Protein AF-W1YGU6-F1 (afdb_monomer_lite)

Organism: NCBI:txid408170

Foldseek 3Di:
DVVLLVQLPDDDPLSCLQQDQDDDDDPSHRPGNVVVQLVVCVVVVPFNLRSVVVSCVSSVRPDRDDDPDSDDDDDDDDDPVD

pLDDT: mean 89.03, std 3.98, range [76.81, 94.88]

Sequence (82 aa):
RNCLNQLITEPSVASAMFEYRFGGNGELSGHNLGNLMLKALDHLSVRPLEAINLIRNLLKVDTHLIPMSEHPVDLMAIDDQG

Secondary structure (DSSP, 8-state):
-HHHHHT--S--HHHHHHH-B--SSSTTTT-BHHHHHHHHHHHTT--HHHHHHHHHHHTT--S----S-SS--------TT-

Radius of gyration: 15.58 Å; chains: 1; bounding box: 33×30×45 Å

Structure (mmCIF, N/CA/C/O backbone):
data_AF-W1YGU6-F1
#
_entry.id   AF-W1YGU6-F1
#
loop_
_atom_site.group_PDB
_atom_site.id
_atom_site.type_symbol
_atom_site.label_atom_id
_atom_site.label_alt_id
_atom_site.label_comp_id
_atom_site.label_asym_id
_atom_site.label_entity_id
_atom_site.label_seq_id
_atom_site.pdbx_PDB_ins_code
_atom_site.Cartn_x
_atom_site.Cartn_y
_atom_site.Cartn_z
_atom_site.occupancy
_atom_site.B_iso_or_equiv
_atom_site.auth_seq_id
_atom_site.auth_comp_id
_atom_site.auth_asym_id
_atom_site.auth_atom_id
_atom_site.pdbx_PDB_model_num
ATOM 1 N N . ARG A 1 1 ? -1.299 0.533 -2.750 1.00 83.50 1 ARG A N 1
ATOM 2 C CA . ARG A 1 1 ? -2.034 1.213 -1.649 1.00 83.50 1 ARG A CA 1
ATOM 3 C C . ARG A 1 1 ? -3.382 1.774 -2.101 1.00 83.50 1 ARG A C 1
ATOM 5 O O . ARG A 1 1 ? -4.390 1.311 -1.594 1.00 83.50 1 ARG A O 1
ATOM 12 N N . ASN A 1 2 ? -3.431 2.722 -3.047 1.00 83.81 2 ASN A N 1
ATOM 13 C CA . ASN A 1 2 ? -4.695 3.380 -3.429 1.00 83.81 2 ASN A CA 1
ATOM 14 C C . ASN A 1 2 ? -5.745 2.419 -4.005 1.00 83.81 2 ASN A C 1
ATOM 16 O O . ASN A 1 2 ? -6.910 2.545 -3.657 1.00 83.81 2 ASN A O 1
ATOM 20 N N . CYS A 1 3 ? -5.331 1.413 -4.781 1.00 85.19 3 CYS A N 1
ATOM 21 C CA . CYS A 1 3 ? -6.254 0.388 -5.276 1.00 85.19 3 CYS A CA 1
ATOM 22 C C . CYS A 1 3 ? -6.905 -0.404 -4.131 1.00 85.19 3 CYS A C 1
ATOM 24 O O . CYS A 1 3 ? -8.114 -0.565 -4.122 1.00 85.19 3 CYS A O 1
ATOM 26 N N . LEU A 1 4 ? -6.123 -0.831 -3.127 1.00 83.19 4 LEU A N 1
ATOM 27 C CA . LEU A 1 4 ? -6.666 -1.501 -1.935 1.00 83.19 4 LEU A CA 1
ATOM 28 C C . LEU A 1 4 ? -7.680 -0.608 -1.225 1.00 83.19 4 LEU A C 1
ATOM 30 O O . LEU A 1 4 ? -8.742 -1.080 -0.859 1.00 83.19 4 LEU A O 1
ATOM 34 N N . ASN A 1 5 ? -7.375 0.682 -1.098 1.00 83.00 5 ASN A N 1
ATOM 35 C CA . ASN A 1 5 ? -8.251 1.642 -0.442 1.00 83.00 5 ASN A CA 1
ATOM 36 C C . ASN A 1 5 ? -9.597 1.830 -1.155 1.00 83.00 5 ASN A C 1
ATOM 38 O O . ASN A 1 5 ? -10.629 1.923 -0.507 1.00 83.00 5 ASN A O 1
ATOM 42 N N . GLN A 1 6 ? -9.586 1.862 -2.489 1.00 85.31 6 GLN A N 1
ATOM 43 C CA . GLN A 1 6 ? -10.806 1.970 -3.296 1.00 85.31 6 GLN A CA 1
ATOM 44 C C . GLN A 1 6 ? -11.679 0.711 -3.243 1.00 85.31 6 GLN A C 1
ATOM 46 O O . GLN A 1 6 ? -12.860 0.781 -3.563 1.00 85.31 6 GLN A O 1
ATOM 51 N N . LEU A 1 7 ? -11.103 -0.428 -2.857 1.00 85.06 7 LEU A N 1
ATOM 52 C CA . LEU A 1 7 ? -11.807 -1.705 -2.750 1.00 85.06 7 LEU A CA 1
ATOM 53 C C . LEU A 1 7 ? -12.334 -1.980 -1.336 1.00 85.06 7 LEU A C 1
ATOM 55 O O . LEU A 1 7 ? -12.977 -3.005 -1.121 1.00 85.06 7 LEU A O 1
ATOM 59 N N . ILE A 1 8 ? -12.073 -1.090 -0.375 1.00 83.06 8 ILE A N 1
ATOM 60 C CA . ILE A 1 8 ? -12.665 -1.165 0.961 1.00 83.06 8 ILE A CA 1
ATOM 61 C C . ILE A 1 8 ? -14.123 -0.726 0.840 1.00 83.06 8 ILE A C 1
ATOM 63 O O . ILE A 1 8 ? -14.420 0.453 0.664 1.00 83.06 8 ILE A O 1
ATOM 67 N N . THR A 1 9 ? -15.034 -1.686 0.931 1.00 77.19 9 THR A N 1
ATOM 68 C CA . THR A 1 9 ? -16.479 -1.441 0.869 1.00 77.19 9 THR A CA 1
ATOM 69 C C . THR A 1 9 ? -17.075 -1.126 2.237 1.00 77.19 9 THR A C 1
ATOM 71 O O . THR A 1 9 ? -18.090 -0.438 2.317 1.00 77.19 9 THR A O 1
ATOM 74 N N . GLU A 1 10 ? -16.434 -1.591 3.313 1.00 80.81 10 GLU A N 1
ATOM 75 C CA . GLU A 1 10 ? -16.904 -1.420 4.685 1.00 80.81 10 GLU A CA 1
ATOM 76 C C . GLU A 1 10 ? -15.868 -0.680 5.546 1.00 80.81 10 GLU A C 1
ATOM 78 O O . GLU A 1 10 ? -14.728 -1.143 5.686 1.00 80.81 10 GLU A O 1
ATOM 83 N N . PRO A 1 11 ? -16.234 0.457 6.164 1.00 82.19 11 PRO A N 1
A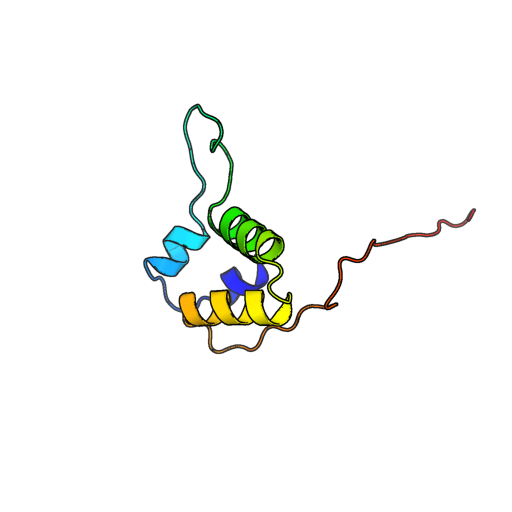TOM 84 C CA . PRO A 1 11 ? -15.345 1.142 7.086 1.00 82.19 11 PRO A CA 1
ATOM 85 C C . PRO A 1 11 ? -15.091 0.271 8.321 1.00 82.19 11 PRO A C 1
ATOM 87 O O . PRO A 1 11 ? -16.011 -0.206 8.983 1.00 82.19 11 PRO A O 1
ATOM 90 N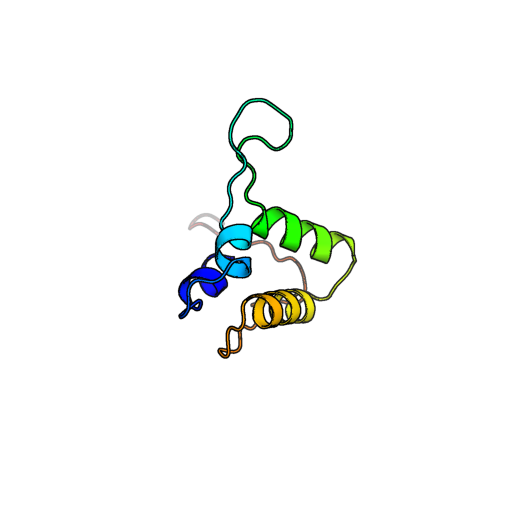 N . SER A 1 12 ? -13.818 0.087 8.654 1.00 87.94 12 SER A N 1
ATOM 91 C CA . SER A 1 12 ? -13.363 -0.679 9.809 1.00 87.94 12 SER A CA 1
ATOM 92 C C . SER A 1 12 ? -12.208 0.035 10.510 1.00 87.94 12 SER A C 1
ATOM 94 O O . SER A 1 12 ? -11.588 0.952 9.970 1.00 87.94 12 SER A O 1
ATOM 96 N N . VAL A 1 13 ? -11.865 -0.406 11.722 1.00 89.31 13 VAL A N 1
ATOM 97 C CA . VAL A 1 13 ? -10.662 0.096 12.408 1.00 89.31 13 VAL A CA 1
ATOM 98 C C . VAL A 1 13 ? -9.412 -0.173 11.563 1.00 89.31 13 VAL A C 1
ATOM 100 O O . VAL A 1 13 ? -8.551 0.693 11.452 1.00 89.31 13 VAL A O 1
ATOM 103 N N . ALA A 1 14 ? -9.342 -1.335 10.904 1.00 88.19 14 ALA A N 1
ATOM 104 C CA . ALA A 1 14 ? -8.231 -1.685 10.026 1.00 88.19 14 ALA A CA 1
ATOM 105 C C . ALA A 1 14 ? -8.122 -0.736 8.821 1.00 88.19 14 ALA A C 1
ATOM 107 O O . ALA A 1 14 ? -7.018 -0.290 8.506 1.00 88.19 14 ALA A O 1
ATOM 108 N N . SER A 1 15 ? -9.245 -0.366 8.188 1.00 89.44 15 SER A N 1
ATOM 109 C CA . SER A 1 15 ? -9.232 0.609 7.090 1.00 89.44 15 SER A CA 1
ATOM 110 C C . SER A 1 15 ? -8.803 1.991 7.576 1.00 89.44 15 SER A C 1
ATOM 112 O O . SER A 1 15 ? -7.908 2.591 6.986 1.00 89.44 15 SER A O 1
ATOM 114 N N . ALA A 1 16 ? -9.343 2.457 8.705 1.00 90.50 16 ALA A N 1
ATOM 115 C CA . ALA A 1 16 ? -8.960 3.734 9.303 1.00 90.50 16 ALA A CA 1
ATOM 116 C C . ALA A 1 16 ? -7.461 3.786 9.650 1.00 90.50 16 ALA A C 1
ATOM 118 O O . ALA A 1 16 ? -6.792 4.779 9.367 1.00 90.50 16 ALA A O 1
ATOM 119 N N . MET A 1 17 ? -6.904 2.702 10.200 1.00 91.19 17 MET A N 1
ATOM 120 C CA . MET A 1 17 ? -5.468 2.586 10.464 1.00 91.19 17 MET A CA 1
ATOM 121 C C . MET A 1 17 ? -4.645 2.605 9.173 1.00 91.19 17 MET A C 1
ATOM 123 O O . MET A 1 17 ? -3.631 3.291 9.104 1.00 91.19 17 MET A O 1
ATOM 127 N N . PHE A 1 18 ? -5.078 1.904 8.127 1.00 91.00 18 PHE A N 1
ATOM 128 C CA . PHE A 1 18 ? -4.368 1.878 6.846 1.00 91.00 18 PHE A CA 1
ATOM 129 C C . PHE A 1 18 ? -4.328 3.256 6.158 1.00 91.00 18 PHE A C 1
ATOM 131 O O . PHE A 1 18 ? -3.385 3.598 5.434 1.00 91.00 18 PHE A O 1
ATOM 138 N N . GLU A 1 19 ? -5.333 4.091 6.406 1.00 91.06 19 GLU A N 1
ATOM 139 C CA . GLU A 1 19 ? -5.405 5.471 5.923 1.00 91.06 19 GLU A CA 1
ATOM 140 C C . GLU A 1 19 ? -4.733 6.499 6.827 1.00 91.06 19 GLU A C 1
ATOM 142 O O . GLU A 1 19 ? -4.394 7.592 6.364 1.00 91.06 19 GLU A O 1
ATOM 147 N N . TYR A 1 20 ? -4.483 6.137 8.081 1.00 93.19 20 TYR A N 1
ATOM 148 C CA . TYR A 1 20 ? -3.972 7.051 9.083 1.00 93.19 20 TYR A CA 1
ATOM 149 C C . TYR A 1 20 ? -2.670 7.717 8.630 1.00 93.19 20 TYR A C 1
ATOM 151 O O . TYR A 1 20 ? -1.688 7.056 8.271 1.00 93.19 20 TYR A O 1
ATOM 159 N N . ARG A 1 21 ? -2.675 9.051 8.645 1.00 94.88 21 ARG A N 1
ATOM 160 C CA . ARG A 1 21 ? -1.493 9.880 8.432 1.00 94.88 21 ARG A CA 1
ATOM 161 C C . ARG A 1 21 ? -1.098 10.489 9.764 1.00 94.88 21 ARG A C 1
ATOM 163 O O . ARG A 1 21 ? -1.882 11.219 10.366 1.00 94.88 21 ARG A O 1
ATOM 170 N N . PHE A 1 22 ? 0.116 10.189 10.202 1.00 94.38 22 PHE A N 1
ATOM 171 C CA . PHE A 1 22 ? 0.678 10.771 11.410 1.00 94.38 22 PHE A CA 1
ATOM 172 C C . PHE A 1 22 ? 0.797 12.291 11.233 1.00 94.38 22 PHE A C 1
ATOM 174 O O . PHE A 1 22 ? 1.394 12.771 10.267 1.00 94.38 22 PHE A O 1
ATOM 181 N N . GLY A 1 23 ? 0.194 13.044 12.151 1.00 92.50 23 GLY A N 1
ATOM 182 C CA . GLY A 1 23 ? 0.339 14.498 12.241 1.00 92.50 23 GLY A CA 1
ATOM 183 C C . GLY A 1 23 ? 1.385 14.916 13.279 1.00 92.50 23 GLY A C 1
ATOM 184 O O . GLY A 1 23 ? 1.983 14.076 13.948 1.00 92.50 23 GLY A O 1
ATOM 185 N N . GLY A 1 24 ? 1.556 16.229 13.451 1.00 89.81 24 GLY A N 1
ATOM 186 C CA . GLY A 1 24 ? 2.400 16.812 14.502 1.00 89.81 24 GLY A CA 1
ATOM 187 C C . GLY A 1 24 ? 3.866 16.995 14.104 1.00 89.81 24 GLY A C 1
ATOM 188 O O . GLY A 1 24 ? 4.192 17.064 12.922 1.00 89.81 24 GLY A O 1
ATOM 189 N N . ASN A 1 25 ? 4.746 17.093 15.102 1.00 84.31 25 ASN A N 1
ATOM 190 C CA . ASN A 1 25 ? 6.191 17.264 14.924 1.00 84.31 25 ASN A CA 1
ATOM 191 C C . ASN A 1 25 ? 6.917 15.985 15.367 1.00 84.31 25 ASN A C 1
ATOM 193 O O . ASN A 1 25 ? 6.685 15.509 16.477 1.00 84.31 25 ASN A O 1
ATOM 197 N N . GLY A 1 26 ? 7.782 15.431 14.514 1.00 89.00 26 GLY A N 1
ATOM 198 C CA . GLY A 1 26 ? 8.550 14.210 14.793 1.00 89.00 26 GLY A CA 1
ATOM 199 C C . GLY A 1 26 ? 8.874 13.411 13.528 1.00 89.00 26 GLY A C 1
ATOM 200 O O . GLY A 1 26 ? 8.429 13.768 12.440 1.00 89.00 26 GLY A O 1
ATOM 201 N N . GLU A 1 27 ? 9.616 12.311 13.676 1.00 89.56 27 GLU A N 1
ATOM 202 C CA . GLU A 1 27 ? 10.102 11.483 12.553 1.00 89.56 27 GLU A CA 1
ATOM 203 C C . GLU A 1 27 ? 8.984 10.805 11.755 1.00 89.56 27 GLU A C 1
ATOM 205 O O . GLU A 1 27 ? 9.127 10.555 10.565 1.00 89.56 27 GLU A O 1
ATOM 210 N N . LEU A 1 28 ? 7.847 10.532 12.396 1.00 90.44 28 LEU A N 1
ATOM 211 C CA . LEU A 1 28 ? 6.687 9.947 11.727 1.00 90.44 28 LEU A CA 1
ATOM 212 C C . LEU A 1 28 ? 5.786 11.002 11.075 1.00 90.44 28 LEU A C 1
ATOM 214 O O . LEU A 1 28 ? 4.855 10.630 10.366 1.00 90.44 28 LEU A O 1
ATOM 218 N N . SER A 1 29 ? 6.039 12.298 11.281 1.00 93.69 29 SER A N 1
ATOM 219 C CA . SER A 1 29 ? 5.169 13.356 10.766 1.00 93.69 29 SER A CA 1
ATOM 220 C C . SER A 1 29 ? 5.040 13.288 9.244 1.00 93.69 29 SER A C 1
ATOM 222 O O . SER A 1 29 ? 6.023 13.209 8.511 1.00 93.69 29 SER A O 1
ATOM 224 N N . GLY A 1 30 ? 3.799 13.283 8.760 1.00 91.88 30 GLY A N 1
ATOM 225 C CA . GLY A 1 30 ? 3.486 13.199 7.339 1.00 91.88 30 GLY A CA 1
ATOM 226 C C . GLY A 1 30 ? 3.500 11.781 6.765 1.00 91.88 30 GLY A C 1
ATOM 227 O O . GLY A 1 30 ? 2.991 11.596 5.656 1.00 91.88 30 GLY A O 1
ATOM 228 N N . HIS A 1 31 ? 3.975 10.761 7.486 1.00 94.88 31 HIS A N 1
ATOM 229 C CA . HIS A 1 31 ? 3.936 9.377 7.010 1.00 94.88 31 HIS A CA 1
ATOM 230 C C . HIS A 1 31 ? 2.524 8.779 7.098 1.00 94.88 31 HIS A C 1
ATOM 232 O O . HIS A 1 31 ? 1.764 9.039 8.029 1.00 94.88 31 HIS A O 1
ATOM 238 N N . ASN A 1 32 ? 2.165 7.954 6.111 1.00 94.38 32 ASN A N 1
ATOM 239 C CA . ASN A 1 32 ? 0.941 7.153 6.136 1.00 94.38 32 ASN A CA 1
ATOM 240 C C . ASN A 1 32 ? 1.261 5.749 6.663 1.00 94.38 32 ASN A C 1
ATOM 242 O O . ASN A 1 32 ? 2.163 5.090 6.143 1.00 94.38 32 ASN A O 1
ATOM 246 N N . LEU A 1 33 ? 0.505 5.286 7.658 1.00 93.19 33 LEU A N 1
ATOM 247 C CA . LEU A 1 33 ? 0.728 3.994 8.302 1.00 93.19 33 LEU A CA 1
ATOM 248 C C . LEU A 1 33 ? 0.630 2.827 7.308 1.00 93.19 33 LEU A C 1
ATOM 250 O O . LEU A 1 33 ? 1.493 1.956 7.325 1.00 93.19 33 LEU A O 1
ATOM 254 N N . GLY A 1 34 ? -0.333 2.838 6.382 1.00 92.12 34 GLY A N 1
ATOM 255 C CA . GLY A 1 34 ? -0.445 1.809 5.342 1.00 92.12 34 GLY A CA 1
ATOM 256 C C . GLY A 1 34 ? 0.804 1.690 4.458 1.00 92.12 34 GLY A C 1
ATOM 257 O O . GLY A 1 34 ? 1.234 0.582 4.143 1.00 92.12 34 GLY A O 1
ATOM 258 N N . ASN A 1 35 ? 1.445 2.809 4.110 1.00 93.19 35 ASN A N 1
ATOM 259 C CA . ASN A 1 35 ? 2.721 2.792 3.385 1.00 93.19 35 ASN A CA 1
ATOM 260 C C . ASN A 1 35 ? 3.861 2.219 4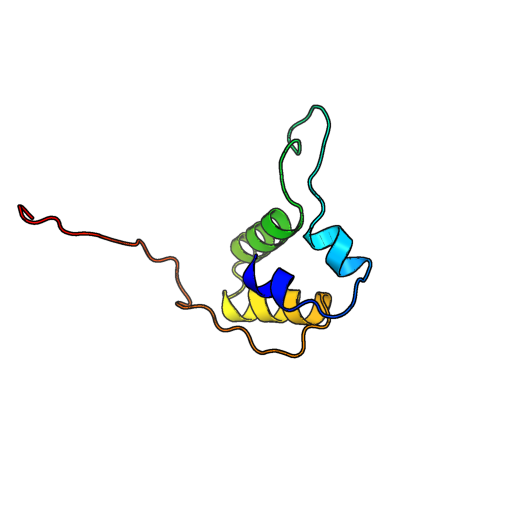.235 1.00 93.19 35 ASN A C 1
ATOM 262 O O . ASN A 1 35 ? 4.682 1.467 3.717 1.00 93.19 35 ASN A O 1
ATOM 266 N N . LEU A 1 36 ? 3.903 2.544 5.530 1.00 93.94 36 LEU A N 1
ATOM 267 C CA . LEU A 1 36 ? 4.904 1.990 6.445 1.00 93.94 36 LEU A CA 1
ATOM 268 C C . LEU A 1 36 ? 4.728 0.477 6.622 1.00 93.94 36 LEU A C 1
ATOM 270 O O . LEU A 1 36 ? 5.714 -0.252 6.603 1.00 93.94 36 LEU A O 1
ATOM 274 N N . MET A 1 37 ? 3.488 -0.011 6.712 1.00 92.31 37 MET A N 1
ATOM 275 C CA . MET A 1 37 ? 3.189 -1.447 6.753 1.00 92.31 37 MET A CA 1
ATOM 276 C C . MET A 1 37 ? 3.673 -2.157 5.486 1.00 92.31 37 MET A C 1
ATOM 278 O O . MET A 1 37 ? 4.337 -3.186 5.575 1.00 92.31 37 MET A O 1
ATOM 282 N N . LEU A 1 38 ? 3.393 -1.591 4.306 1.00 90.38 38 LEU A N 1
ATOM 283 C CA . LEU A 1 38 ? 3.883 -2.134 3.035 1.00 90.38 38 LEU A CA 1
ATOM 284 C C . LEU A 1 38 ? 5.417 -2.133 2.974 1.00 90.38 38 LEU A C 1
ATOM 286 O O . LEU A 1 38 ? 6.006 -3.113 2.528 1.00 90.38 38 LEU A O 1
ATOM 290 N N . LYS A 1 39 ? 6.067 -1.074 3.471 1.00 90.88 39 LYS A N 1
ATOM 291 C CA . LYS A 1 39 ? 7.531 -0.989 3.516 1.00 90.88 39 LYS A CA 1
ATOM 292 C C . LYS A 1 39 ? 8.154 -1.992 4.493 1.00 90.88 39 LYS A C 1
ATOM 294 O O . LYS A 1 39 ? 9.218 -2.535 4.217 1.00 90.88 39 LYS A O 1
ATOM 299 N N . ALA A 1 40 ? 7.492 -2.268 5.613 1.00 92.25 40 ALA A N 1
ATOM 300 C CA . ALA A 1 40 ? 7.922 -3.302 6.546 1.00 92.25 40 ALA A CA 1
ATOM 301 C C . ALA A 1 40 ? 7.802 -4.706 5.930 1.00 92.25 40 ALA A C 1
ATOM 303 O O . ALA A 1 40 ? 8.720 -5.504 6.076 1.00 92.25 40 ALA A O 1
ATOM 304 N N . LEU A 1 41 ? 6.715 -4.994 5.203 1.00 89.94 41 LEU A N 1
ATOM 305 C CA . LEU A 1 41 ? 6.551 -6.268 4.488 1.00 89.94 41 LEU A CA 1
ATOM 306 C C . LEU A 1 41 ? 7.635 -6.469 3.418 1.00 89.94 41 LEU A C 1
ATOM 308 O O . LEU A 1 41 ? 8.196 -7.558 3.322 1.00 89.94 41 LEU A O 1
ATOM 312 N N . ASP A 1 42 ? 7.975 -5.407 2.686 1.00 86.88 42 ASP A N 1
ATOM 313 C CA . ASP A 1 42 ? 9.107 -5.372 1.751 1.00 86.88 42 ASP A CA 1
ATOM 314 C C . ASP A 1 42 ? 10.438 -5.707 2.459 1.00 86.88 42 ASP A C 1
ATOM 316 O O . ASP A 1 42 ? 11.168 -6.598 2.030 1.00 86.88 42 ASP A O 1
ATOM 320 N N . HIS A 1 43 ? 10.722 -5.094 3.615 1.00 88.31 43 HIS A N 1
ATOM 321 C CA . HIS A 1 43 ? 11.927 -5.397 4.407 1.00 88.31 43 HIS A CA 1
ATOM 322 C C . HIS A 1 43 ? 11.960 -6.821 4.979 1.00 88.31 43 HIS A C 1
ATOM 324 O O . HIS A 1 43 ? 13.035 -7.400 5.128 1.00 88.31 43 HIS A O 1
ATOM 330 N N . LEU A 1 44 ? 10.800 -7.402 5.283 1.00 89.94 44 LEU A N 1
ATOM 331 C CA . LEU A 1 44 ? 10.683 -8.791 5.730 1.00 89.94 44 LEU A CA 1
ATOM 332 C C . LEU A 1 44 ? 10.847 -9.801 4.581 1.00 89.94 44 LEU A C 1
ATOM 334 O O . LEU A 1 44 ? 10.692 -10.999 4.808 1.00 89.94 44 LEU A O 1
ATOM 338 N N . SER A 1 45 ? 11.187 -9.342 3.368 1.00 81.00 45 SER A N 1
ATOM 339 C CA . SER A 1 45 ? 11.347 -10.175 2.169 1.00 81.00 45 SER A CA 1
ATOM 340 C C . SER A 1 45 ? 10.085 -10.972 1.821 1.00 81.00 45 SER A C 1
ATOM 342 O O . SER A 1 45 ? 10.158 -12.063 1.256 1.00 81.00 45 SER A O 1
ATOM 344 N N . VAL A 1 46 ? 8.915 -10.425 2.163 1.00 81.06 46 VAL A N 1
ATOM 345 C CA . VAL A 1 46 ? 7.625 -10.995 1.772 1.00 81.06 46 VAL A CA 1
ATOM 346 C C . VAL A 1 46 ? 7.416 -10.715 0.290 1.00 81.06 46 VAL A C 1
ATOM 348 O O . VAL A 1 46 ? 7.583 -9.581 -0.164 1.00 81.06 46 VAL A O 1
ATOM 351 N N . ARG A 1 47 ? 7.026 -11.736 -0.480 1.00 88.75 47 ARG A N 1
ATOM 352 C CA . ARG A 1 47 ? 6.775 -11.562 -1.916 1.00 88.75 47 ARG A CA 1
ATOM 353 C C . ARG A 1 47 ? 5.674 -10.517 -2.139 1.00 88.75 47 ARG A C 1
ATOM 355 O O . ARG A 1 47 ? 4.702 -10.517 -1.380 1.00 88.75 47 ARG A O 1
ATOM 362 N N . PRO A 1 48 ? 5.739 -9.662 -3.178 1.00 86.06 48 PRO A N 1
ATOM 363 C CA . PRO A 1 48 ? 4.745 -8.604 -3.374 1.00 86.06 48 PRO A CA 1
ATOM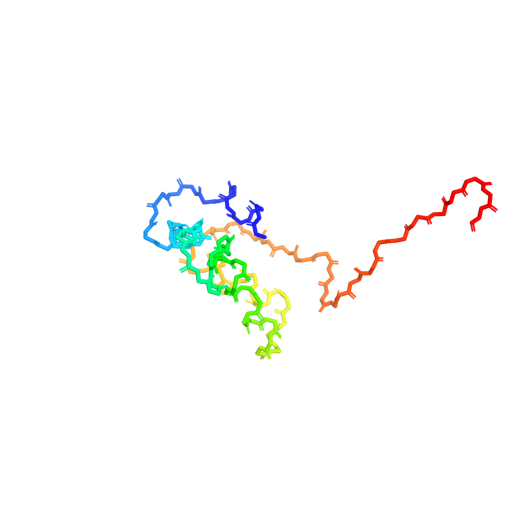 364 C C . PRO A 1 48 ? 3.296 -9.105 -3.385 1.00 86.06 48 PRO A C 1
ATOM 366 O O . PRO A 1 48 ? 2.428 -8.496 -2.758 1.00 86.06 48 PRO A O 1
ATOM 369 N N . LEU A 1 49 ? 3.030 -10.247 -4.028 1.00 90.50 49 LEU A N 1
ATOM 370 C CA . LEU A 1 49 ? 1.710 -10.875 -4.015 1.00 90.50 49 LEU A CA 1
ATOM 371 C C . LEU A 1 49 ? 1.275 -11.312 -2.607 1.00 90.50 49 LEU A C 1
ATOM 373 O O . LEU A 1 49 ? 0.125 -11.100 -2.225 1.00 90.50 49 LEU A O 1
ATOM 377 N N . GLU A 1 50 ? 2.178 -11.887 -1.814 1.00 90.12 50 GLU A N 1
ATOM 378 C CA . GLU A 1 50 ? 1.895 -12.276 -0.428 1.00 90.12 50 GLU A CA 1
ATOM 379 C C . GLU A 1 50 ? 1.626 -11.051 0.449 1.00 90.12 50 GLU A C 1
ATOM 381 O O . GLU A 1 50 ? 0.656 -11.042 1.205 1.00 90.12 50 GLU A O 1
ATOM 386 N N . ALA A 1 51 ? 2.413 -9.984 0.295 1.00 90.88 51 ALA A N 1
ATOM 387 C CA . ALA A 1 51 ? 2.216 -8.729 1.010 1.00 90.88 51 ALA A CA 1
ATOM 388 C C . ALA A 1 51 ? 0.841 -8.114 0.696 1.00 90.88 51 ALA A C 1
ATOM 390 O O . ALA A 1 51 ? 0.113 -7.709 1.606 1.00 90.88 51 ALA A O 1
ATOM 391 N N . ILE A 1 52 ? 0.445 -8.099 -0.582 1.00 90.75 52 ILE A N 1
ATOM 392 C CA . ILE A 1 52 ? -0.882 -7.639 -1.009 1.00 90.75 52 ILE A CA 1
ATOM 393 C C . ILE A 1 52 ? -1.981 -8.525 -0.415 1.00 90.75 52 ILE A C 1
ATOM 395 O O . ILE A 1 52 ? -2.954 -7.990 0.113 1.00 90.75 52 ILE A O 1
ATOM 399 N N . ASN A 1 53 ? -1.828 -9.852 -0.443 1.00 90.94 53 ASN A N 1
ATOM 400 C CA . ASN A 1 53 ? -2.805 -10.787 0.120 1.00 90.94 53 ASN A CA 1
ATOM 401 C C . ASN A 1 53 ? -2.959 -10.634 1.641 1.00 90.94 53 ASN A C 1
ATOM 403 O O . ASN A 1 53 ? -4.081 -10.673 2.145 1.00 90.94 53 ASN A O 1
ATOM 407 N N . LEU A 1 54 ? -1.865 -10.415 2.374 1.00 91.12 54 LEU A N 1
ATOM 408 C CA . LEU A 1 54 ? -1.896 -10.170 3.818 1.00 91.12 54 L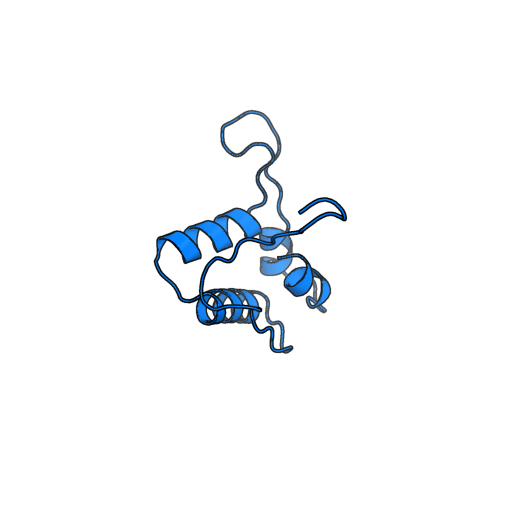EU A CA 1
ATOM 409 C C . LEU A 1 54 ? -2.685 -8.901 4.151 1.00 91.12 54 LEU A C 1
ATOM 411 O O . LEU A 1 54 ? -3.595 -8.939 4.979 1.00 91.12 54 LEU A O 1
ATOM 415 N N . ILE A 1 55 ? -2.383 -7.789 3.472 1.00 90.50 55 ILE A N 1
ATOM 416 C CA . ILE A 1 55 ? -3.098 -6.523 3.678 1.00 90.50 55 ILE A CA 1
ATOM 417 C C . ILE A 1 55 ? -4.558 -6.635 3.231 1.00 90.50 55 ILE A C 1
ATOM 419 O O . ILE A 1 55 ? -5.448 -6.146 3.921 1.00 90.50 55 ILE A O 1
ATOM 423 N N . ARG A 1 56 ? -4.828 -7.316 2.115 1.00 90.12 56 ARG A N 1
ATOM 424 C CA . ARG A 1 56 ? -6.186 -7.592 1.639 1.00 90.12 56 ARG A CA 1
ATOM 425 C C . ARG A 1 56 ? -7.008 -8.322 2.705 1.00 90.12 56 ARG A C 1
ATOM 427 O O . ARG A 1 56 ? -8.120 -7.897 3.009 1.00 90.12 56 ARG A O 1
ATOM 434 N N . ASN A 1 57 ? -6.450 -9.380 3.292 1.00 89.69 57 ASN A N 1
ATOM 435 C CA . ASN A 1 57 ? -7.114 -10.163 4.333 1.00 89.69 57 ASN A CA 1
ATOM 436 C C . ASN A 1 57 ? -7.327 -9.337 5.612 1.00 89.69 57 ASN A C 1
ATOM 438 O O . ASN A 1 57 ? -8.395 -9.410 6.215 1.00 89.69 57 ASN A O 1
ATOM 442 N N . LEU A 1 58 ? -6.348 -8.509 5.996 1.00 88.69 58 LEU A N 1
ATOM 443 C CA . LEU A 1 58 ? -6.471 -7.582 7.126 1.00 88.69 58 LEU A CA 1
ATOM 444 C C . LEU A 1 58 ? -7.622 -6.581 6.927 1.00 88.69 58 LEU A C 1
ATOM 446 O O . LEU A 1 58 ? -8.344 -6.270 7.872 1.00 88.69 58 LEU A O 1
ATOM 450 N N . LEU A 1 59 ? -7.789 -6.090 5.699 1.00 89.69 59 LEU A N 1
ATOM 451 C CA . LEU A 1 59 ? -8.818 -5.120 5.321 1.00 89.69 59 LEU A CA 1
ATOM 452 C C . LEU A 1 59 ? -10.157 -5.760 4.925 1.00 89.69 59 LEU A C 1
ATOM 454 O O . LEU A 1 59 ? -11.087 -5.026 4.606 1.00 89.69 59 LEU A O 1
ATOM 458 N N . LYS A 1 60 ? -10.262 -7.097 4.951 1.00 88.62 60 LYS A N 1
ATOM 459 C CA . LYS A 1 60 ? -11.441 -7.865 4.509 1.00 88.62 60 LYS A CA 1
ATOM 460 C C . LYS A 1 60 ? -11.910 -7.506 3.091 1.00 88.62 60 LYS A C 1
ATOM 462 O O . LYS A 1 60 ? -13.100 -7.402 2.826 1.00 88.62 60 LYS A O 1
ATOM 467 N N . VAL A 1 61 ? -10.965 -7.297 2.178 1.00 88.19 61 VAL A N 1
ATOM 468 C CA . VAL A 1 61 ? -11.270 -7.032 0.767 1.00 88.19 61 VAL A CA 1
ATOM 469 C C . VAL A 1 61 ? -11.384 -8.364 0.018 1.00 88.19 61 VAL A C 1
ATOM 471 O O . VAL A 1 61 ? -10.412 -9.106 -0.071 1.00 88.19 61 VAL A O 1
ATOM 474 N N . ASP A 1 62 ? -12.541 -8.670 -0.569 1.00 86.56 62 ASP A N 1
ATOM 475 C CA . ASP A 1 62 ? -12.741 -9.942 -1.295 1.00 86.56 62 ASP A CA 1
ATOM 476 C C . ASP A 1 62 ? -12.110 -9.951 -2.699 1.00 86.56 62 ASP A C 1
ATOM 478 O O . ASP A 1 62 ? -11.803 -10.999 -3.276 1.00 86.56 62 ASP A O 1
ATOM 482 N N . THR A 1 63 ? -11.894 -8.765 -3.271 1.00 88.19 63 THR A N 1
ATOM 483 C CA . THR A 1 63 ? -11.364 -8.625 -4.631 1.00 88.19 63 THR A CA 1
ATOM 484 C C . THR A 1 63 ? -9.889 -9.013 -4.687 1.00 88.19 63 THR A C 1
ATOM 486 O O . THR A 1 63 ? -9.065 -8.543 -3.899 1.00 88.19 63 THR A O 1
ATOM 489 N N . HIS A 1 64 ? -9.532 -9.849 -5.662 1.00 87.88 64 HIS A N 1
ATOM 490 C CA . HIS A 1 64 ? -8.146 -10.244 -5.884 1.00 87.88 64 HIS A CA 1
ATOM 491 C C . HIS A 1 64 ? -7.357 -9.101 -6.519 1.00 87.88 64 HIS A C 1
ATOM 493 O O . HIS A 1 64 ? -7.783 -8.501 -7.503 1.00 87.88 64 HIS A O 1
ATOM 499 N N . LEU A 1 65 ? -6.185 -8.823 -5.954 1.00 88.62 65 LEU A N 1
ATOM 500 C CA . LEU A 1 65 ? -5.307 -7.753 -6.397 1.00 88.62 65 LEU A CA 1
ATOM 501 C C . LEU A 1 65 ? -3.941 -8.359 -6.688 1.00 88.62 65 LEU A C 1
ATOM 503 O O . LEU A 1 65 ? -3.336 -8.977 -5.816 1.00 88.62 65 LEU A O 1
ATOM 507 N N . ILE A 1 66 ? -3.500 -8.225 -7.935 1.00 90.56 66 ILE A N 1
ATOM 508 C CA . ILE A 1 66 ? -2.280 -8.851 -8.443 1.00 90.56 66 ILE A CA 1
ATOM 509 C C . ILE A 1 66 ? -1.275 -7.736 -8.742 1.00 90.56 66 ILE A C 1
ATOM 511 O O . ILE A 1 66 ? -1.650 -6.748 -9.384 1.00 90.56 66 ILE A O 1
ATOM 515 N N . PRO A 1 67 ? -0.024 -7.835 -8.263 1.00 89.06 67 PRO A N 1
ATOM 516 C CA . PRO A 1 67 ? 1.003 -6.874 -8.629 1.00 89.06 67 PRO A CA 1
ATOM 517 C C . PRO A 1 67 ? 1.372 -7.034 -10.108 1.00 89.06 67 PRO A C 1
ATOM 519 O O . PRO A 1 67 ? 1.309 -8.126 -10.663 1.00 89.06 67 PRO A O 1
ATOM 522 N N . MET A 1 68 ? 1.809 -5.948 -10.746 1.00 91.19 68 MET A N 1
ATOM 523 C CA . MET A 1 68 ? 2.304 -5.999 -12.129 1.00 91.19 68 MET A CA 1
ATOM 524 C C . MET A 1 68 ? 3.584 -6.850 -12.257 1.00 91.19 68 MET A C 1
ATOM 526 O O . MET A 1 68 ? 3.846 -7.411 -13.315 1.00 91.19 68 MET A O 1
ATOM 530 N N . SER A 1 69 ? 4.376 -6.941 -11.185 1.00 89.62 69 SER A N 1
ATOM 531 C CA . SER A 1 69 ? 5.639 -7.678 -11.123 1.00 89.62 69 SER A CA 1
ATOM 532 C C . SER A 1 69 ? 5.901 -8.171 -9.695 1.00 89.62 69 SER A C 1
ATOM 534 O O . SER A 1 69 ? 5.489 -7.534 -8.725 1.00 89.62 69 SER A O 1
ATOM 536 N N . GLU A 1 70 ? 6.621 -9.285 -9.567 1.00 86.06 70 GLU A N 1
ATOM 537 C CA . GLU A 1 70 ? 7.136 -9.814 -8.291 1.00 86.06 70 GLU A CA 1
ATOM 538 C C . GLU A 1 70 ? 8.454 -9.148 -7.860 1.00 86.06 70 GLU A C 1
ATOM 540 O O . GLU A 1 70 ? 8.937 -9.374 -6.751 1.00 86.06 70 GLU A O 1
ATOM 545 N N . HIS A 1 71 ? 9.029 -8.315 -8.727 1.00 85.06 71 HIS A N 1
ATOM 546 C CA . HIS A 1 71 ? 10.267 -7.582 -8.487 1.00 85.06 71 HIS A CA 1
ATOM 547 C C . HIS A 1 71 ? 10.070 -6.084 -8.747 1.00 85.06 71 HIS A C 1
ATOM 549 O O . HIS A 1 71 ? 9.248 -5.726 -9.600 1.00 85.06 71 HIS A O 1
ATOM 555 N N . PRO A 1 72 ? 10.820 -5.204 -8.056 1.00 84.50 72 PRO A N 1
ATOM 556 C CA . PRO A 1 72 ? 10.874 -3.787 -8.395 1.00 84.50 72 PRO A CA 1
ATOM 557 C C . PRO A 1 72 ? 11.258 -3.603 -9.866 1.00 84.50 72 PRO A C 1
ATOM 559 O O . PRO A 1 72 ? 12.178 -4.257 -10.354 1.00 84.50 72 PRO A O 1
ATOM 562 N N . VAL A 1 73 ? 10.530 -2.736 -10.567 1.00 88.81 73 VAL A N 1
ATOM 563 C CA . VAL A 1 73 ? 10.770 -2.408 -11.975 1.00 88.81 73 VAL A CA 1
ATOM 564 C C . VAL A 1 73 ? 10.818 -0.898 -12.138 1.00 88.81 73 VAL A C 1
ATOM 566 O O . VAL A 1 73 ? 10.029 -0.181 -11.517 1.00 88.81 73 VAL A O 1
ATOM 569 N N . ASP A 1 74 ? 11.723 -0.433 -12.991 1.00 92.19 74 ASP A N 1
ATOM 570 C CA . ASP A 1 74 ? 11.830 0.971 -13.362 1.00 92.19 74 ASP A CA 1
ATOM 571 C C . ASP A 1 74 ? 11.016 1.235 -14.629 1.00 92.19 74 ASP A C 1
ATOM 573 O O . ASP A 1 74 ? 11.087 0.489 -15.609 1.00 92.19 74 ASP A O 1
ATOM 577 N N . LEU A 1 75 ? 10.224 2.306 -14.611 1.00 92.44 75 LEU A N 1
ATOM 578 C CA . LEU A 1 75 ? 9.523 2.770 -15.800 1.00 92.44 75 LEU A CA 1
ATOM 579 C C . LEU A 1 75 ? 10.478 3.633 -16.624 1.00 92.44 75 LEU A C 1
ATOM 581 O O . LEU A 1 75 ? 10.939 4.672 -16.156 1.00 92.44 75 LEU A O 1
ATOM 585 N N . MET A 1 76 ? 10.737 3.211 -17.856 1.00 93.44 76 MET A N 1
ATOM 586 C CA . MET A 1 76 ? 11.559 3.951 -18.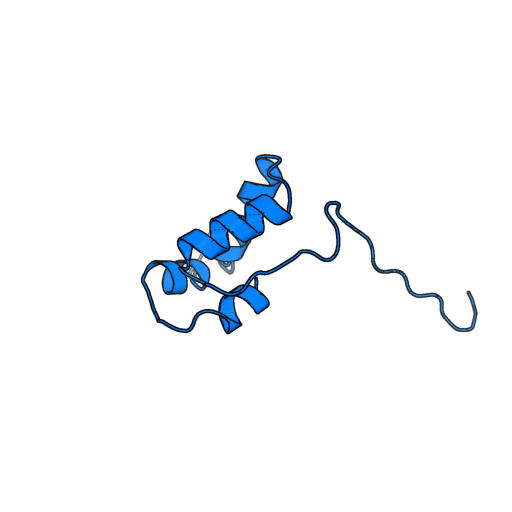806 1.00 93.44 76 MET A CA 1
ATOM 587 C C . MET A 1 76 ? 10.697 4.583 -19.895 1.00 93.44 76 MET A C 1
ATOM 589 O O . MET A 1 76 ? 9.694 4.011 -20.323 1.00 93.44 76 MET A O 1
ATOM 593 N N . ALA A 1 77 ? 11.126 5.750 -20.359 1.00 94.62 77 ALA A N 1
ATOM 594 C CA . ALA A 1 77 ? 10.606 6.406 -21.547 1.00 94.62 77 ALA A CA 1
ATOM 595 C C . ALA A 1 77 ? 11.784 6.730 -22.469 1.00 94.62 77 ALA A C 1
ATOM 597 O O . ALA A 1 77 ? 12.869 7.044 -21.986 1.00 94.62 77 ALA A O 1
ATOM 598 N N . ILE A 1 78 ? 11.552 6.621 -23.773 1.00 93.38 78 ILE A N 1
ATOM 599 C CA . ILE A 1 78 ? 12.483 7.029 -24.827 1.00 93.38 78 ILE A CA 1
ATOM 600 C C . ILE A 1 78 ? 11.785 8.178 -25.543 1.00 93.38 78 ILE A C 1
ATOM 602 O O . ILE A 1 78 ? 10.597 8.044 -25.869 1.00 93.38 78 ILE A O 1
ATOM 606 N N . ASP A 1 79 ? 12.469 9.307 -25.704 1.00 94.81 79 ASP A N 1
ATOM 607 C CA . ASP A 1 79 ? 11.902 10.438 -26.433 1.00 94.81 79 ASP A CA 1
ATOM 608 C C . ASP A 1 79 ? 12.130 10.278 -27.946 1.00 94.81 79 ASP A C 1
ATOM 610 O O . ASP A 1 79 ? 12.589 9.244 -28.433 1.00 94.81 79 ASP A O 1
ATOM 614 N N . ASP A 1 80 ? 11.719 11.265 -28.734 1.00 92.56 80 ASP A N 1
ATOM 615 C CA . ASP A 1 80 ? 11.893 11.246 -30.185 1.00 92.56 80 ASP A CA 1
ATOM 616 C C . ASP A 1 80 ? 13.368 11.311 -30.631 1.00 92.56 80 ASP A C 1
ATOM 618 O O . ASP A 1 80 ? 13.662 11.024 -31.793 1.00 92.56 80 ASP A O 1
ATOM 622 N N . GLN A 1 81 ? 14.288 11.657 -29.727 1.00 90.00 81 GLN A N 1
ATOM 623 C CA . GLN A 1 81 ? 15.731 11.745 -29.957 1.00 90.00 81 GLN A CA 1
ATOM 624 C C . GLN A 1 81 ? 16.518 10.551 -29.388 1.00 90.00 81 GLN A C 1
ATOM 626 O O . GLN A 1 81 ? 17.683 10.380 -29.760 1.00 90.00 81 GLN A O 1
ATOM 631 N N . GLY A 1 82 ? 15.895 9.704 -28.562 1.00 76.81 82 GLY A N 1
ATOM 632 C CA . GLY A 1 82 ? 16.485 8.485 -27.997 1.00 76.81 82 GLY A CA 1
ATOM 633 C C . GLY A 1 82 ? 16.672 8.567 -26.492 1.00 76.81 82 GLY A C 1
ATOM 634 O O . GLY A 1 82 ? 17.762 8.148 -26.040 1.00 76.81 82 GLY A O 1
#

InterPro domains:
  IPR002882 2-phospho-L-lactate transferase CofD [PF01933] (1-82)
  IPR010119 Gluconeogenesis factor [PTHR30135] (1-82)
  IPR038136 CofD-like domain superfamily [G3DSA:3.40.50.10680] (1-82)
  IPR038136 CofD-like domain superfamily [SSF142338] (1-81)